Protein AF-A0A0D2JXK3-F1 (afdb_monomer_lite)

Secondary structure (DSSP, 8-state):
-HHHHHH-GGG-S-------SHHHHHHHHHHHHHS--S-EEE-SSS-GGGT----SS-EEE-------SSTTSPPHHHHHHHHHHHHS----

Radius of gyration: 17.97 Å; chains: 1; bounding box: 49×31×46 Å

Organism: NCBI:txid145388

Sequence (92 aa):
MAATLAKYPHIGKVVPAMGYSPAQVSDLEATLNAVPADVIVVGTPTDLTLVMHHLNKPAVLVTYGIAPKEQGAPQLREALQNFMGALVPARA

Structure (mmCIF, N/CA/C/O backbone):
data_AF-A0A0D2JXK3-F1
#
_entry.id   AF-A0A0D2JXK3-F1
#
loop_
_atom_site.group_PDB
_atom_site.id
_atom_site.type_symbol
_atom_site.label_atom_id
_atom_site.label_alt_id
_atom_site.label_comp_id
_atom_site.label_asym_id
_atom_site.label_entity_id
_atom_site.label_seq_id
_atom_site.pdbx_PDB_ins_code
_atom_site.Cartn_x
_atom_site.Cartn_y
_atom_site.Cartn_z
_atom_site.occupancy
_atom_site.B_iso_or_equiv
_atom_site.auth_seq_id
_atom_site.auth_comp_id
_atom_site.auth_asym_id
_atom_site.auth_atom_id
_atom_site.pdbx_PDB_model_num
ATOM 1 N N . MET A 1 1 ? 9.243 -6.437 -10.734 1.00 77.88 1 MET A N 1
ATOM 2 C CA . MET A 1 1 ? 9.182 -6.791 -9.286 1.00 77.88 1 MET A CA 1
ATOM 3 C C . MET A 1 1 ? 10.004 -8.039 -8.926 1.00 77.88 1 MET A C 1
ATOM 5 O O . MET A 1 1 ? 10.726 -8.007 -7.933 1.00 77.88 1 MET A O 1
ATOM 9 N N . ALA A 1 2 ? 9.972 -9.116 -9.724 1.00 82.69 2 ALA A N 1
ATOM 10 C CA . ALA A 1 2 ? 10.670 -10.380 -9.424 1.00 82.69 2 ALA A CA 1
ATOM 11 C C . ALA A 1 2 ? 12.191 -10.250 -9.184 1.00 82.69 2 ALA A C 1
ATOM 13 O O . ALA A 1 2 ? 12.720 -10.843 -8.246 1.00 82.69 2 ALA A O 1
ATOM 14 N N . ALA A 1 3 ? 12.888 -9.429 -9.980 1.00 86.56 3 ALA A N 1
ATOM 15 C CA . ALA A 1 3 ? 14.330 -9.215 -9.830 1.00 86.56 3 ALA A CA 1
ATOM 16 C C . ALA A 1 3 ? 14.712 -8.631 -8.455 1.00 86.56 3 ALA A C 1
ATOM 18 O O . ALA A 1 3 ? 15.729 -9.012 -7.880 1.00 86.56 3 ALA A O 1
ATOM 19 N N . THR A 1 4 ? 13.877 -7.749 -7.892 1.00 88.12 4 THR A N 1
ATOM 20 C CA . THR A 1 4 ? 14.094 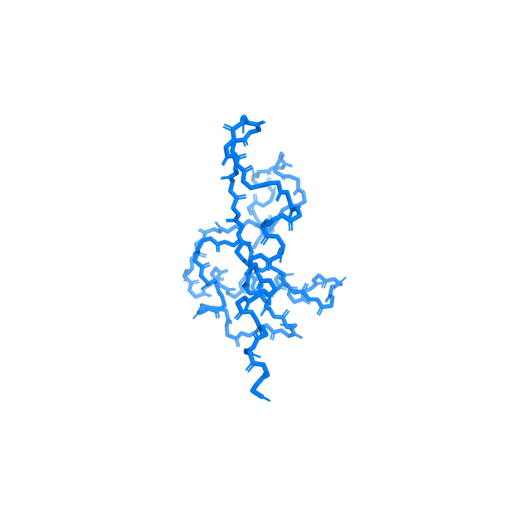-7.193 -6.549 1.00 88.12 4 THR A CA 1
ATOM 21 C C . THR A 1 4 ? 13.967 -8.267 -5.477 1.00 88.12 4 THR A C 1
ATOM 23 O O . THR A 1 4 ? 14.837 -8.368 -4.618 1.00 88.12 4 THR A O 1
ATOM 26 N N . LEU A 1 5 ? 12.911 -9.083 -5.523 1.00 87.88 5 LEU A N 1
ATOM 27 C CA . LEU A 1 5 ? 12.705 -10.157 -4.544 1.00 87.88 5 LEU A CA 1
ATOM 28 C C . LEU A 1 5 ? 13.841 -11.187 -4.593 1.00 87.88 5 LEU A C 1
ATOM 30 O O . LEU A 1 5 ? 14.316 -11.620 -3.548 1.00 87.88 5 LEU A O 1
ATOM 34 N N . ALA A 1 6 ? 14.334 -11.509 -5.793 1.00 89.31 6 ALA A N 1
ATOM 35 C CA . ALA A 1 6 ? 15.500 -12.374 -5.966 1.00 89.31 6 ALA A CA 1
ATOM 36 C C . ALA A 1 6 ? 16.780 -11.763 -5.366 1.00 89.31 6 ALA A C 1
ATOM 38 O O . ALA A 1 6 ? 17.581 -12.475 -4.764 1.00 89.31 6 ALA A O 1
ATOM 39 N N . LYS A 1 7 ? 16.965 -10.441 -5.496 1.00 93.12 7 LYS A N 1
ATOM 40 C CA . LYS A 1 7 ? 18.105 -9.719 -4.910 1.00 93.12 7 LYS A CA 1
ATOM 41 C C . LYS A 1 7 ? 18.026 -9.628 -3.380 1.00 93.12 7 LYS A C 1
ATOM 43 O O . LYS A 1 7 ? 19.063 -9.623 -2.721 1.00 93.12 7 LYS A O 1
ATOM 48 N N . TYR A 1 8 ? 16.822 -9.557 -2.813 1.00 91.25 8 TYR A N 1
ATOM 49 C CA . TYR A 1 8 ? 16.593 -9.369 -1.378 1.00 91.25 8 TYR A CA 1
ATOM 50 C C . TYR A 1 8 ? 15.695 -10.472 -0.795 1.00 91.25 8 TYR A C 1
ATOM 52 O O . TYR A 1 8 ? 14.600 -10.181 -0.329 1.00 91.25 8 TYR A O 1
ATOM 60 N N . PRO A 1 9 ? 16.134 -11.740 -0.746 1.00 90.44 9 PRO A N 1
ATOM 61 C CA . PRO A 1 9 ? 15.262 -12.858 -0.363 1.00 90.44 9 PRO A CA 1
ATOM 62 C C . PRO A 1 9 ? 14.737 -12.784 1.084 1.00 90.44 9 PRO A C 1
ATOM 64 O O . PRO A 1 9 ? 13.714 -13.380 1.409 1.00 90.44 9 PRO A O 1
ATOM 67 N N . HIS A 1 10 ? 15.412 -12.033 1.960 1.00 92.38 10 HIS A N 1
ATOM 68 C CA . HIS A 1 10 ? 15.065 -11.898 3.377 1.00 92.38 10 HIS A CA 1
ATOM 69 C C . HIS A 1 10 ? 13.828 -11.027 3.645 1.00 92.38 10 HIS A C 1
ATOM 71 O O . HIS A 1 10 ? 13.280 -11.094 4.741 1.00 92.38 10 HIS A O 1
ATOM 77 N N . ILE A 1 11 ? 13.375 -10.215 2.680 1.00 89.81 11 ILE A N 1
ATOM 78 C CA . ILE A 1 11 ? 12.219 -9.321 2.883 1.00 89.81 11 ILE A CA 1
ATOM 79 C C . ILE A 1 11 ? 10.885 -10.082 2.907 1.00 89.81 11 ILE A C 1
ATOM 81 O O . ILE A 1 11 ? 9.870 -9.546 3.345 1.00 89.81 11 ILE A O 1
ATOM 85 N N . GLY A 1 12 ? 10.883 -11.345 2.471 1.00 87.19 12 GLY A N 1
ATOM 86 C CA . GLY A 1 12 ? 9.727 -12.227 2.554 1.00 87.19 12 GLY A CA 1
ATOM 87 C C . GLY A 1 12 ? 8.567 -11.793 1.655 1.00 87.19 12 GLY A C 1
ATOM 88 O O . GLY A 1 12 ? 8.754 -11.380 0.512 1.00 87.19 12 GLY A O 1
ATOM 89 N N . LYS A 1 13 ? 7.341 -11.944 2.164 1.00 86.12 13 LYS A N 1
ATOM 90 C CA . LYS A 1 13 ? 6.094 -11.712 1.418 1.00 86.12 13 LYS A CA 1
ATOM 91 C C . LYS A 1 13 ? 5.689 -10.239 1.462 1.00 86.12 13 LYS A C 1
ATOM 93 O O . LYS A 1 13 ? 4.695 -9.884 2.088 1.00 86.12 13 LYS A O 1
ATOM 98 N N . VAL A 1 14 ? 6.471 -9.391 0.806 1.00 89.94 14 VAL A N 1
ATOM 99 C CA . VAL A 1 14 ? 6.186 -7.956 0.668 1.00 89.94 14 VAL A CA 1
ATOM 100 C C . VAL A 1 14 ? 6.087 -7.558 -0.799 1.00 89.94 14 VAL A C 1
ATOM 102 O O . VAL A 1 14 ? 6.653 -8.213 -1.674 1.00 89.94 14 VAL A O 1
ATOM 105 N N . VAL A 1 15 ? 5.385 -6.457 -1.060 1.00 88.56 15 VAL A N 1
ATOM 106 C CA . VAL A 1 15 ? 5.374 -5.791 -2.366 1.00 88.56 15 VAL A CA 1
ATOM 107 C C . VAL A 1 15 ? 6.432 -4.680 -2.326 1.00 88.56 15 VAL A C 1
ATOM 109 O O . VAL A 1 15 ? 6.240 -3.701 -1.604 1.00 88.56 15 VAL A O 1
ATOM 112 N N . PRO A 1 16 ? 7.577 -4.818 -3.018 1.00 83.06 16 PRO A N 1
ATOM 113 C CA . PRO A 1 16 ? 8.659 -3.850 -2.890 1.00 83.06 16 PRO A CA 1
ATOM 114 C C . PRO A 1 16 ? 8.363 -2.560 -3.666 1.00 83.06 16 PRO A C 1
ATOM 116 O O . PRO A 1 16 ? 8.254 -2.574 -4.888 1.00 83.06 16 PRO A O 1
ATOM 119 N N . ALA A 1 17 ? 8.311 -1.419 -2.979 1.00 80.50 17 ALA A N 1
ATOM 120 C CA . ALA A 1 17 ? 8.198 -0.108 -3.619 1.00 80.50 17 ALA A CA 1
ATOM 121 C C . ALA A 1 17 ? 9.581 0.382 -4.087 1.00 80.50 17 ALA A C 1
ATOM 123 O O . ALA A 1 17 ? 10.349 0.955 -3.319 1.00 80.50 17 ALA A O 1
ATOM 124 N N . MET A 1 18 ? 9.915 0.127 -5.355 1.00 88.19 18 MET A N 1
ATOM 125 C CA . MET A 1 18 ? 11.228 0.465 -5.936 1.00 88.19 18 MET A CA 1
ATOM 126 C C . MET A 1 18 ? 11.357 1.925 -6.397 1.00 88.19 18 MET A C 1
ATOM 128 O O . MET A 1 18 ? 12.458 2.371 -6.722 1.00 88.19 18 MET A O 1
ATOM 132 N N . GLY A 1 19 ? 10.238 2.642 -6.471 1.00 88.94 19 GLY A N 1
ATOM 133 C CA . GLY A 1 19 ? 10.109 3.981 -7.041 1.00 88.94 19 GLY A CA 1
ATOM 134 C C . GLY A 1 19 ? 8.843 4.097 -7.890 1.00 88.94 19 GLY A C 1
ATOM 135 O O . GLY A 1 19 ? 8.081 3.137 -8.001 1.00 88.94 19 GLY A O 1
ATOM 136 N N . TYR A 1 20 ? 8.634 5.270 -8.491 1.00 91.62 20 TYR A N 1
ATOM 137 C CA . TYR A 1 20 ? 7.402 5.614 -9.214 1.00 91.62 20 TYR A CA 1
ATOM 138 C C . TYR A 1 20 ? 7.663 6.124 -10.639 1.00 91.62 20 TYR A C 1
ATOM 140 O O . TYR A 1 20 ? 6.882 6.899 -11.182 1.00 91.62 20 TYR A O 1
ATOM 148 N N . SER A 1 21 ? 8.769 5.705 -11.266 1.00 93.81 21 SER A N 1
ATOM 149 C CA . SER A 1 21 ? 8.903 5.860 -12.723 1.00 93.81 21 SER A CA 1
ATOM 150 C C . SER A 1 21 ? 7.825 5.037 -13.450 1.00 93.81 21 SER A C 1
ATOM 152 O O . SER A 1 21 ? 7.345 4.050 -12.886 1.00 93.81 21 SER A O 1
ATOM 154 N N . PRO A 1 22 ? 7.469 5.362 -14.708 1.00 94.50 22 PRO A N 1
ATOM 155 C CA . PRO A 1 22 ? 6.400 4.663 -15.428 1.00 94.50 22 PRO A CA 1
ATOM 156 C C . PRO A 1 22 ? 6.553 3.133 -15.447 1.00 94.50 22 PRO A C 1
ATOM 158 O O . PRO A 1 22 ? 5.594 2.405 -15.202 1.00 94.50 22 PRO A O 1
ATOM 161 N N . ALA A 1 23 ? 7.776 2.633 -15.655 1.00 93.00 23 ALA A N 1
ATOM 162 C CA . ALA A 1 23 ? 8.052 1.197 -15.638 1.00 93.00 23 ALA A CA 1
ATOM 163 C C . ALA A 1 23 ? 7.857 0.572 -14.244 1.00 93.00 23 ALA A C 1
ATOM 165 O O . ALA A 1 23 ? 7.335 -0.532 -14.132 1.00 93.00 23 ALA A O 1
ATOM 166 N N . GLN A 1 24 ? 8.251 1.274 -13.176 1.00 93.62 24 GLN A N 1
ATOM 167 C CA . GLN A 1 24 ? 8.100 0.786 -11.800 1.00 93.62 24 GLN A CA 1
ATOM 168 C C . GLN A 1 24 ? 6.637 0.780 -11.346 1.00 93.62 24 GLN A C 1
ATOM 170 O O . GLN A 1 24 ? 6.227 -0.150 -10.654 1.00 93.62 24 GLN A O 1
ATOM 175 N N . VAL A 1 25 ? 5.857 1.786 -11.755 1.00 94.19 25 VAL A N 1
ATOM 176 C CA . VAL A 1 25 ? 4.409 1.841 -11.516 1.00 94.19 25 VAL A CA 1
ATOM 177 C C . VAL A 1 25 ? 3.717 0.674 -12.215 1.00 94.19 25 VAL A C 1
ATOM 179 O O . VAL A 1 25 ? 2.987 -0.062 -11.562 1.00 94.19 25 VAL A O 1
ATOM 182 N N . SER A 1 26 ? 4.008 0.438 -13.498 1.00 94.06 26 SER A N 1
ATOM 183 C CA . SER A 1 26 ? 3.419 -0.683 -14.246 1.00 94.06 26 SER A CA 1
ATOM 184 C C . SER A 1 26 ? 3.724 -2.040 -13.596 1.00 94.06 26 SER A C 1
ATOM 186 O O . SER A 1 26 ? 2.838 -2.881 -13.439 1.00 94.06 26 SER A O 1
ATOM 188 N N . ASP A 1 27 ? 4.961 -2.232 -13.137 1.00 93.44 27 ASP A N 1
ATOM 189 C CA . ASP A 1 27 ? 5.389 -3.419 -12.397 1.00 93.44 27 ASP A CA 1
ATOM 190 C C . ASP A 1 27 ? 4.627 -3.603 -11.068 1.00 93.44 27 ASP A C 1
ATOM 192 O O . ASP A 1 27 ? 4.279 -4.731 -10.688 1.00 93.44 27 ASP A O 1
ATOM 196 N N . LEU A 1 28 ? 4.388 -2.504 -10.343 1.00 93.88 28 LEU A N 1
ATOM 197 C CA . LEU A 1 28 ? 3.618 -2.487 -9.099 1.00 93.88 28 LEU A CA 1
ATOM 198 C C . LEU A 1 28 ? 2.151 -2.845 -9.365 1.00 93.88 28 LEU A C 1
ATOM 200 O O . LEU A 1 28 ? 1.620 -3.741 -8.712 1.00 93.88 28 LEU A O 1
ATOM 204 N N . GLU A 1 29 ? 1.523 -2.214 -10.355 1.00 95.12 29 GLU A N 1
ATOM 205 C CA . GLU A 1 29 ? 0.135 -2.473 -10.751 1.00 95.12 29 GLU A CA 1
ATOM 206 C C . GLU A 1 29 ? -0.072 -3.923 -11.186 1.00 95.12 29 GLU A C 1
ATOM 208 O O . GLU A 1 29 ? -0.989 -4.583 -10.701 1.00 95.12 29 GLU A O 1
ATOM 213 N N . ALA A 1 30 ? 0.807 -4.461 -12.037 1.00 94.94 30 ALA A N 1
ATOM 214 C CA . ALA A 1 30 ? 0.746 -5.857 -12.462 1.00 94.94 30 ALA A CA 1
ATOM 215 C C . ALA A 1 30 ? 0.831 -6.816 -11.265 1.00 94.94 30 ALA A C 1
ATOM 217 O O . ALA A 1 30 ? 0.087 -7.797 -11.189 1.00 94.94 30 ALA A O 1
ATOM 218 N N . THR A 1 31 ? 1.696 -6.502 -10.296 1.00 93.50 31 THR A N 1
ATOM 219 C CA . THR A 1 31 ? 1.836 -7.289 -9.067 1.00 93.50 31 THR A CA 1
ATOM 220 C C . THR A 1 31 ? 0.563 -7.231 -8.230 1.00 93.50 31 THR A C 1
ATOM 222 O O . THR A 1 31 ? 0.040 -8.276 -7.851 1.00 93.50 31 THR A O 1
ATOM 225 N N . LEU A 1 32 ? 0.023 -6.036 -7.978 1.00 94.62 32 LEU A N 1
ATOM 226 C CA . LEU A 1 32 ? -1.203 -5.853 -7.197 1.00 94.62 32 LEU A CA 1
ATOM 227 C C . LEU A 1 32 ? -2.420 -6.497 -7.878 1.00 94.62 32 LEU A C 1
ATOM 229 O O . LEU A 1 32 ? -3.231 -7.139 -7.210 1.00 94.62 32 LEU A O 1
ATOM 233 N N . ASN A 1 33 ? -2.526 -6.409 -9.205 1.00 96.31 33 ASN A N 1
ATOM 234 C CA . ASN A 1 33 ? -3.603 -7.008 -9.997 1.00 96.31 33 ASN A CA 1
ATOM 235 C C . ASN A 1 33 ? -3.553 -8.548 -9.995 1.00 96.31 33 ASN A C 1
ATOM 237 O O . ASN A 1 33 ? -4.609 -9.181 -10.028 1.00 96.31 33 ASN A O 1
ATOM 241 N N . ALA A 1 34 ? -2.373 -9.160 -9.865 1.00 95.19 34 ALA A N 1
ATOM 242 C CA . ALA A 1 34 ? -2.214 -10.616 -9.805 1.00 95.19 34 ALA A CA 1
ATOM 243 C C . ALA A 1 34 ? -2.547 -11.239 -8.433 1.00 95.19 34 ALA A C 1
ATOM 245 O O . ALA A 1 34 ? -2.821 -12.436 -8.355 1.00 95.19 34 ALA A O 1
ATOM 246 N N . VAL A 1 35 ? -2.534 -10.460 -7.344 1.00 93.75 35 VAL A N 1
ATOM 247 C CA . VAL A 1 35 ? -2.834 -10.975 -5.993 1.00 93.75 35 VAL A CA 1
ATOM 248 C C . VAL A 1 35 ? -4.319 -11.353 -5.879 1.00 93.75 35 VAL A C 1
ATOM 250 O O . VAL A 1 35 ? -5.158 -10.506 -6.157 1.00 93.75 35 VAL A O 1
ATOM 253 N N . PRO A 1 36 ? -4.707 -12.556 -5.426 1.00 95.25 36 PRO A N 1
ATOM 254 C CA . PRO A 1 36 ? -6.116 -12.911 -5.238 1.00 95.25 36 PRO A CA 1
ATOM 255 C C . PRO A 1 36 ? -6.692 -12.223 -3.986 1.00 95.25 36 PRO A C 1
ATOM 257 O O . PRO A 1 36 ? -6.782 -12.822 -2.918 1.00 95.25 36 PRO A O 1
ATOM 260 N N . ALA A 1 37 ? -7.027 -10.940 -4.113 1.00 93.69 37 ALA A N 1
ATOM 261 C CA . ALA A 1 37 ? -7.577 -10.096 -3.058 1.00 93.69 37 ALA A CA 1
ATOM 262 C C . ALA A 1 37 ? -8.723 -9.235 -3.601 1.00 93.69 37 ALA A C 1
ATOM 264 O O . ALA A 1 37 ? -8.676 -8.801 -4.755 1.00 93.69 37 ALA A O 1
ATOM 265 N N . ASP A 1 38 ? -9.704 -8.956 -2.742 1.00 96.19 38 ASP A N 1
ATOM 266 C CA . ASP A 1 38 ? -10.892 -8.164 -3.086 1.00 96.19 38 ASP A CA 1
ATOM 267 C C . ASP A 1 38 ? -10.643 -6.646 -3.013 1.00 96.19 38 ASP A C 1
ATOM 269 O O . ASP A 1 38 ? -11.271 -5.875 -3.733 1.00 96.19 38 ASP A O 1
ATOM 273 N N . VAL A 1 39 ? -9.717 -6.210 -2.149 1.00 96.06 39 VAL A N 1
ATOM 274 C CA . VAL A 1 39 ? -9.399 -4.799 -1.861 1.00 96.06 39 VAL A CA 1
ATOM 275 C C . VAL A 1 39 ? -7.896 -4.618 -1.656 1.00 96.06 39 VAL A C 1
ATOM 277 O O . VAL A 1 39 ? -7.229 -5.469 -1.062 1.00 96.06 39 VAL A O 1
ATOM 280 N N . ILE A 1 40 ? -7.375 -3.468 -2.088 1.00 95.69 40 ILE A N 1
ATOM 281 C CA . ILE A 1 40 ? -6.025 -2.992 -1.775 1.00 95.69 40 ILE A CA 1
ATOM 282 C C . ILE A 1 40 ? -6.127 -1.920 -0.685 1.00 95.69 40 ILE A C 1
ATOM 284 O O . ILE A 1 40 ? -6.763 -0.886 -0.876 1.00 95.69 40 ILE A O 1
ATOM 288 N N . VAL A 1 41 ? -5.478 -2.142 0.456 1.00 94.88 41 VAL A N 1
ATOM 289 C CA . VAL A 1 41 ? -5.390 -1.148 1.535 1.00 94.88 41 VAL A CA 1
ATOM 290 C C . VAL A 1 41 ? -4.085 -0.373 1.391 1.00 94.88 41 VAL A C 1
ATOM 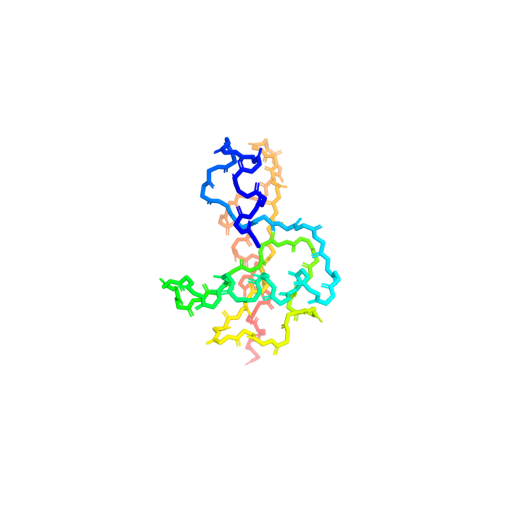292 O O . VAL A 1 41 ? -2.999 -0.927 1.568 1.00 94.88 41 VAL A O 1
ATOM 295 N N . VAL A 1 42 ? -4.185 0.915 1.073 1.00 93.75 42 VAL A N 1
ATOM 296 C CA . VAL A 1 42 ? -3.043 1.821 0.942 1.00 93.75 42 VAL A CA 1
ATOM 297 C C . VAL A 1 42 ? -2.778 2.439 2.311 1.00 93.75 42 VAL A C 1
ATOM 299 O O . VAL A 1 42 ? -3.420 3.401 2.712 1.00 93.75 42 VAL A O 1
ATOM 302 N N . GLY A 1 43 ? -1.857 1.835 3.062 1.00 90.50 43 GLY A N 1
ATOM 303 C CA . GLY A 1 43 ? -1.445 2.292 4.397 1.00 90.50 43 GLY A CA 1
ATOM 304 C C . GLY A 1 43 ? -0.210 3.194 4.388 1.00 90.50 43 GLY A C 1
ATOM 305 O O . GLY A 1 43 ? 0.548 3.198 5.354 1.00 90.50 43 GLY A O 1
ATOM 306 N N . THR A 1 44 ? 0.064 3.884 3.283 1.00 88.38 44 THR A N 1
ATOM 307 C CA . THR A 1 44 ? 1.228 4.766 3.137 1.00 88.38 44 THR A CA 1
ATOM 308 C C . THR A 1 44 ? 0.875 6.207 3.517 1.00 88.38 44 THR A C 1
ATOM 310 O O . THR A 1 44 ? -0.246 6.636 3.254 1.00 88.38 44 THR A O 1
ATOM 313 N N . PRO A 1 45 ? 1.817 7.000 4.073 1.00 86.94 45 PRO A N 1
ATOM 314 C CA . PRO A 1 45 ? 1.571 8.418 4.367 1.00 86.94 45 PRO A CA 1
ATOM 315 C C . PRO A 1 45 ? 1.155 9.245 3.144 1.00 86.94 45 PRO A C 1
ATOM 317 O O . PRO A 1 45 ? 0.466 10.251 3.276 1.00 86.94 45 PRO A O 1
ATOM 320 N N . THR A 1 46 ? 1.599 8.834 1.956 1.00 89.00 46 THR A N 1
ATOM 321 C CA . THR A 1 46 ? 1.217 9.430 0.673 1.00 89.00 46 THR A CA 1
ATOM 322 C C . THR A 1 46 ? 0.238 8.517 -0.044 1.00 89.00 46 THR A C 1
ATOM 324 O O . THR A 1 46 ? 0.406 7.298 -0.030 1.00 89.00 46 THR A O 1
ATOM 327 N N . ASP A 1 47 ? -0.743 9.107 -0.719 1.00 91.44 47 ASP A N 1
ATOM 328 C CA . ASP A 1 47 ? -1.694 8.363 -1.530 1.00 91.44 47 ASP A CA 1
ATOM 329 C C . ASP A 1 47 ? -1.047 7.852 -2.826 1.00 91.44 47 ASP A C 1
ATOM 331 O O . ASP A 1 47 ? -0.866 8.593 -3.793 1.00 91.44 47 ASP A O 1
ATOM 335 N N . LEU A 1 48 ? -0.682 6.567 -2.848 1.00 90.88 48 LEU A N 1
ATOM 336 C CA . LEU A 1 48 ? -0.100 5.933 -4.033 1.00 90.88 48 LEU A CA 1
ATOM 337 C C . LEU A 1 48 ? -1.121 5.704 -5.150 1.00 90.88 48 LEU A C 1
ATOM 339 O O . LEU A 1 48 ? -0.721 5.457 -6.288 1.00 90.88 48 LEU A O 1
ATOM 343 N N . THR A 1 49 ? -2.424 5.802 -4.874 1.00 91.25 49 THR A N 1
ATOM 344 C CA . THR A 1 49 ? -3.442 5.690 -5.930 1.00 91.25 49 THR A CA 1
ATOM 345 C C . THR A 1 49 ? -3.330 6.828 -6.946 1.00 91.25 49 THR A C 1
ATOM 347 O O . THR A 1 49 ? -3.705 6.660 -8.100 1.00 91.25 49 THR A O 1
ATOM 350 N N . LEU A 1 50 ? -2.699 7.946 -6.566 1.00 92.94 50 LEU A N 1
ATOM 351 C CA . LEU A 1 50 ? -2.433 9.077 -7.455 1.00 92.94 50 LEU A CA 1
ATOM 352 C C . LEU A 1 50 ? -1.474 8.747 -8.605 1.00 92.94 50 LEU A C 1
ATOM 354 O O . LEU A 1 50 ? -1.480 9.458 -9.605 1.00 92.94 50 LEU A O 1
ATOM 358 N N . VAL A 1 51 ? -0.647 7.705 -8.466 1.00 93.50 51 VAL A N 1
ATOM 359 C CA . VAL A 1 51 ? 0.297 7.274 -9.511 1.00 93.50 51 VAL A CA 1
ATOM 360 C C . VAL A 1 51 ? -0.090 5.946 -10.158 1.00 93.50 51 VAL A C 1
ATOM 362 O O . VAL A 1 51 ? 0.456 5.619 -11.203 1.00 93.50 51 VAL A O 1
ATOM 365 N N . MET A 1 52 ? -1.010 5.181 -9.560 1.00 93.25 52 MET A N 1
ATOM 366 C CA . MET A 1 52 ? -1.478 3.889 -10.075 1.00 93.25 52 MET A CA 1
ATOM 367 C C . MET A 1 52 ? -2.839 4.058 -10.760 1.00 93.25 52 MET A C 1
ATOM 369 O O . MET A 1 52 ? -3.878 4.102 -10.102 1.00 93.25 52 MET A O 1
ATOM 373 N N . HIS A 1 53 ? -2.844 4.154 -12.086 1.00 94.06 53 HIS A N 1
ATOM 374 C CA . HIS A 1 53 ? -4.036 4.440 -12.889 1.00 94.06 53 HIS A CA 1
ATOM 375 C C . HIS A 1 53 ? -4.745 3.186 -13.434 1.00 94.06 53 HIS A C 1
ATOM 377 O O . HIS A 1 53 ? -5.849 3.295 -13.970 1.00 94.06 53 HIS A O 1
ATOM 383 N N . HIS A 1 54 ? -4.143 1.999 -13.309 1.00 96.50 54 HIS A N 1
ATOM 384 C CA . HIS A 1 54 ? -4.599 0.756 -13.948 1.00 96.50 54 HIS A CA 1
ATOM 385 C C . HIS A 1 54 ? -4.810 -0.406 -12.962 1.00 96.50 54 HIS A C 1
ATOM 387 O O . HIS A 1 54 ? -4.558 -1.575 -13.275 1.00 96.50 54 HIS A O 1
ATOM 393 N N . LEU A 1 55 ? -5.304 -0.109 -11.759 1.00 96.44 55 LEU A N 1
ATOM 394 C CA . LEU A 1 55 ? -5.723 -1.135 -10.803 1.00 96.44 55 LEU A CA 1
ATOM 395 C C . LEU A 1 55 ? -7.084 -1.728 -11.188 1.00 96.44 55 LEU A C 1
ATOM 397 O O . LEU A 1 55 ? -8.038 -1.005 -11.465 1.00 96.44 55 LEU A O 1
ATOM 401 N N . ASN A 1 56 ? -7.189 -3.058 -11.156 1.00 97.31 56 ASN A N 1
ATOM 402 C CA . ASN A 1 56 ? -8.441 -3.787 -11.402 1.00 97.31 56 ASN A CA 1
ATOM 403 C C . ASN A 1 56 ? -9.233 -4.086 -10.117 1.00 97.31 56 ASN A C 1
ATOM 405 O O . ASN A 1 56 ? -10.212 -4.831 -10.149 1.00 97.31 56 ASN A O 1
ATOM 409 N N . LYS A 1 57 ? -8.791 -3.519 -8.991 1.00 96.00 57 LYS A N 1
ATOM 410 C CA . LYS A 1 57 ? -9.367 -3.689 -7.657 1.00 96.00 57 LYS A CA 1
ATOM 411 C C . LYS A 1 57 ? -9.565 -2.333 -6.998 1.00 96.00 57 LYS A C 1
ATOM 413 O O . LYS A 1 57 ? -8.751 -1.434 -7.223 1.00 96.00 57 LYS A O 1
ATOM 418 N N . PRO A 1 58 ? -10.583 -2.192 -6.138 1.00 96.06 58 PRO A N 1
ATOM 419 C CA . PRO A 1 58 ? -10.719 -1.011 -5.302 1.00 96.06 58 PRO A CA 1
ATOM 420 C C . PRO A 1 58 ? -9.488 -0.849 -4.399 1.00 96.06 58 PRO A C 1
ATOM 422 O O . PRO A 1 58 ? -9.086 -1.780 -3.696 1.00 96.06 58 PRO A O 1
ATOM 425 N N . ALA A 1 59 ? -8.908 0.350 -4.416 1.00 95.50 59 ALA A N 1
ATOM 426 C CA . ALA A 1 59 ? -7.829 0.756 -3.529 1.00 95.50 59 ALA A CA 1
ATOM 427 C C . ALA A 1 59 ? -8.342 1.815 -2.550 1.00 95.50 59 ALA A C 1
AT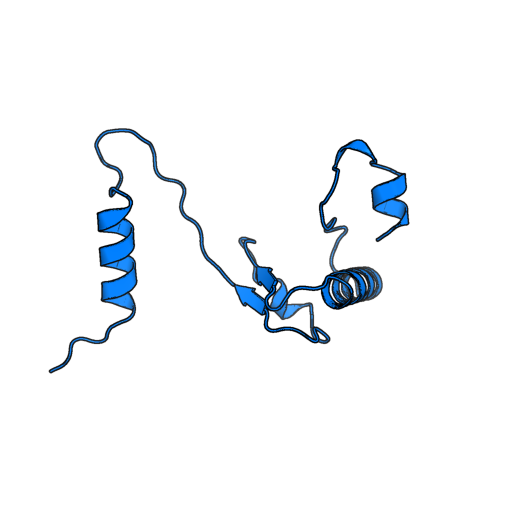OM 429 O O . ALA A 1 59 ? -8.978 2.785 -2.957 1.00 95.50 59 ALA A O 1
ATOM 430 N N . VAL A 1 60 ? -8.081 1.615 -1.260 1.00 93.75 60 VAL A N 1
ATOM 431 C CA . VAL A 1 60 ? -8.571 2.484 -0.187 1.00 93.75 60 VAL A CA 1
ATOM 432 C C . VAL A 1 60 ? -7.388 3.005 0.611 1.00 93.75 60 VAL A C 1
ATOM 434 O O . VAL A 1 60 ? -6.659 2.222 1.220 1.00 93.75 60 VAL A O 1
ATOM 437 N N . LEU A 1 61 ? -7.213 4.327 0.620 1.00 93.12 61 LEU A N 1
ATOM 438 C CA . LEU A 1 61 ? -6.265 4.996 1.503 1.00 93.12 61 LEU A CA 1
ATOM 439 C C . LEU A 1 61 ? -6.767 4.917 2.943 1.00 93.12 61 LEU A C 1
ATOM 441 O O . LEU A 1 61 ? -7.888 5.332 3.242 1.00 93.12 61 LEU A O 1
ATOM 445 N N . VAL A 1 62 ? -5.930 4.398 3.835 1.00 90.81 62 VAL A N 1
ATOM 446 C CA . VAL A 1 62 ? -6.211 4.360 5.270 1.00 90.81 62 VAL A CA 1
ATOM 447 C C . VAL A 1 62 ? -5.188 5.189 6.020 1.00 90.81 62 VAL A C 1
ATOM 449 O O . VAL A 1 62 ? -4.005 5.220 5.684 1.00 90.81 62 VAL A O 1
ATOM 452 N N . THR A 1 63 ? -5.649 5.850 7.072 1.00 85.94 63 THR A N 1
ATOM 453 C CA . THR A 1 63 ? -4.781 6.556 8.005 1.00 85.94 63 THR A CA 1
ATOM 454 C C . THR A 1 63 ? -4.502 5.670 9.209 1.00 85.94 63 THR A C 1
ATOM 456 O O . THR A 1 63 ? -5.295 4.804 9.582 1.00 85.94 63 THR A O 1
ATOM 459 N N . TYR A 1 64 ? -3.345 5.876 9.823 1.00 81.94 64 TYR A N 1
ATOM 460 C CA . TYR A 1 64 ? -2.966 5.200 11.051 1.00 81.94 64 TYR A CA 1
ATOM 461 C C . TYR A 1 64 ? -2.379 6.217 12.023 1.00 81.94 64 TYR A C 1
ATOM 463 O O . TYR A 1 64 ? -1.756 7.201 11.624 1.00 81.94 64 TYR A O 1
ATOM 471 N N . GLY A 1 65 ? -2.599 5.977 13.312 1.00 78.25 65 GLY A N 1
ATOM 472 C CA . GLY A 1 65 ? -2.040 6.771 14.396 1.00 78.25 65 GLY A CA 1
ATOM 473 C C . GLY A 1 65 ? -1.179 5.895 15.292 1.00 78.25 65 GLY A C 1
ATOM 474 O O . GLY A 1 65 ? -1.523 4.744 15.559 1.00 78.25 65 GLY A O 1
ATOM 475 N N . ILE A 1 66 ? -0.064 6.443 15.766 1.00 76.31 66 ILE A N 1
ATOM 476 C CA . ILE A 1 66 ? 0.733 5.835 16.831 1.00 76.31 66 ILE A CA 1
ATOM 477 C C . ILE A 1 66 ? 0.430 6.621 18.100 1.00 76.31 66 ILE A C 1
ATOM 479 O O . ILE A 1 66 ? 0.603 7.837 18.127 1.00 76.31 66 ILE A O 1
ATOM 483 N N . ALA A 1 67 ? -0.023 5.927 19.140 1.00 71.94 67 ALA A N 1
ATOM 484 C CA . ALA A 1 67 ? -0.292 6.526 20.438 1.00 71.94 67 ALA A CA 1
ATOM 485 C C . ALA A 1 67 ? 0.571 5.845 21.517 1.00 71.94 67 ALA A C 1
ATOM 487 O O . ALA A 1 67 ? 0.687 4.612 21.503 1.00 71.94 67 ALA A O 1
ATOM 488 N N . PRO A 1 68 ? 1.191 6.605 22.440 1.00 72.75 68 PRO A N 1
ATOM 489 C CA . PRO A 1 68 ? 1.897 6.031 23.583 1.00 72.75 68 PRO A CA 1
ATOM 490 C C . PRO A 1 68 ? 0.960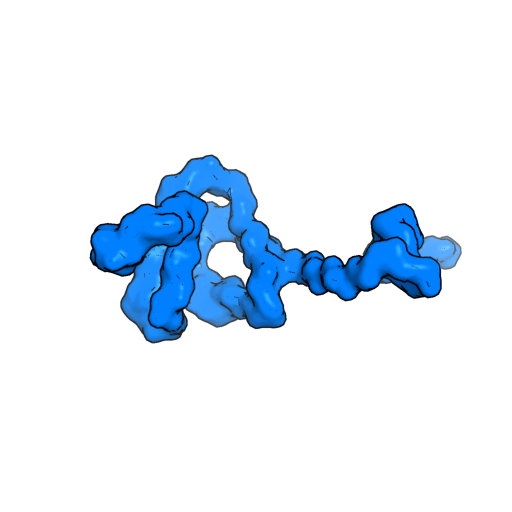 5.154 24.419 1.00 72.75 68 PRO A C 1
ATOM 492 O O . PRO A 1 68 ? -0.217 5.460 24.563 1.00 72.75 68 PRO A O 1
ATOM 495 N N . LYS A 1 69 ? 1.475 4.082 25.029 1.00 67.81 69 LYS A N 1
ATOM 496 C CA . LYS A 1 69 ? 0.688 3.260 25.973 1.00 67.81 69 LYS A CA 1
ATOM 497 C C . LYS A 1 69 ? 0.482 3.927 27.344 1.00 67.81 69 LYS A C 1
ATOM 499 O O . LYS A 1 69 ? -0.117 3.324 28.229 1.00 67.81 69 LYS A O 1
ATOM 504 N N . GLU A 1 70 ? 1.021 5.127 27.534 1.00 72.56 70 GLU A N 1
ATOM 505 C CA . GLU A 1 70 ? 1.034 5.848 28.805 1.00 72.56 70 GLU A CA 1
ATOM 506 C C . GLU A 1 70 ? -0.259 6.647 29.032 1.00 72.56 70 GLU A C 1
ATOM 508 O O . GLU A 1 70 ? -1.040 6.891 28.108 1.00 72.56 70 GLU A O 1
ATOM 513 N N . GLN A 1 71 ? -0.494 7.042 30.286 1.00 59.03 71 GLN A N 1
ATOM 514 C CA . GLN A 1 71 ? -1.680 7.779 30.727 1.00 59.03 71 GLN A CA 1
ATOM 515 C C . GLN A 1 71 ? -1.792 9.123 29.981 1.00 59.03 71 GLN A C 1
ATOM 517 O O . GLN A 1 71 ? -1.118 10.087 30.324 1.00 59.03 71 GLN A O 1
ATOM 522 N N . GLY A 1 72 ? -2.632 9.174 28.942 1.00 63.41 72 GLY A N 1
ATOM 523 C CA . GLY A 1 72 ? -2.872 10.376 28.132 1.00 63.41 72 GLY A CA 1
ATOM 524 C C . GLY A 1 72 ? -3.226 10.099 26.669 1.00 63.41 72 GLY A C 1
ATOM 525 O O . GLY A 1 72 ? -3.816 10.956 26.017 1.00 63.41 72 GLY A O 1
ATOM 526 N N . ALA A 1 73 ? -2.916 8.908 26.147 1.00 64.38 73 ALA A N 1
ATOM 527 C CA . ALA A 1 73 ? -3.407 8.496 24.836 1.00 64.38 73 ALA A CA 1
ATOM 528 C C . ALA A 1 73 ? -4.899 8.128 24.897 1.00 64.38 73 ALA A C 1
ATOM 530 O O . ALA A 1 73 ? -5.294 7.400 25.817 1.00 64.38 73 ALA A O 1
ATOM 531 N N . PRO A 1 74 ? -5.718 8.545 23.909 1.00 66.25 74 PRO A N 1
ATOM 532 C CA . PRO A 1 74 ? -7.075 8.044 23.802 1.00 66.25 74 PRO A CA 1
ATOM 533 C C . PRO A 1 74 ? -7.005 6.527 23.670 1.00 66.25 74 PRO A C 1
ATOM 535 O O . PRO A 1 74 ? -6.312 5.983 22.802 1.00 66.25 74 PRO A O 1
ATOM 538 N N . GLN A 1 75 ? -7.713 5.828 24.555 1.00 77.25 75 GLN A N 1
ATOM 539 C CA . GLN A 1 75 ? -7.862 4.386 24.408 1.00 77.25 75 GLN A CA 1
ATOM 540 C C . GLN A 1 75 ? -8.479 4.103 23.034 1.00 77.25 7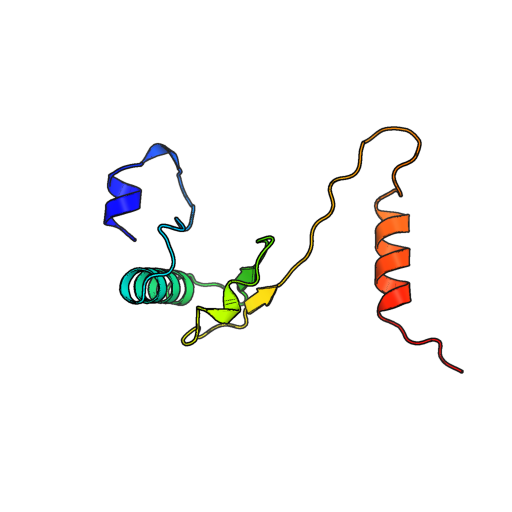5 GLN A C 1
ATOM 542 O O . GLN A 1 75 ? -9.206 4.940 22.498 1.00 77.25 75 GLN A O 1
ATOM 547 N N . LEU A 1 76 ? -8.252 2.909 22.476 1.00 75.62 76 LEU A N 1
ATOM 548 C CA . LEU A 1 76 ? -8.808 2.527 21.169 1.00 75.62 76 LEU A CA 1
ATOM 549 C C . LEU A 1 76 ? -10.301 2.884 21.047 1.00 75.62 76 LEU A C 1
ATOM 551 O O . LEU A 1 76 ? -10.745 3.368 20.014 1.00 75.62 76 LEU A O 1
ATOM 555 N N . ARG A 1 77 ? -11.058 2.719 22.13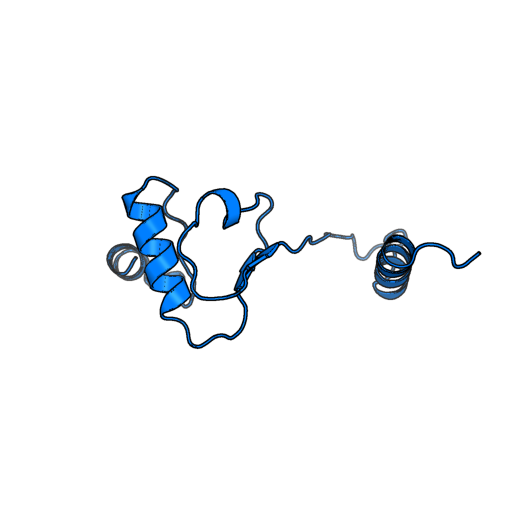8 1.00 80.25 77 ARG A N 1
ATOM 556 C CA . ARG A 1 77 ? -12.469 3.105 22.228 1.00 80.25 77 ARG A CA 1
ATOM 557 C C . ARG A 1 77 ? -12.728 4.587 21.939 1.00 80.25 77 ARG A C 1
ATOM 559 O O . ARG A 1 77 ? -13.651 4.893 21.197 1.00 80.25 77 ARG A O 1
ATOM 566 N N . GLU A 1 78 ? -11.944 5.483 22.521 1.00 83.19 78 GLU A N 1
ATOM 567 C CA . GLU A 1 78 ? -12.089 6.932 22.356 1.00 83.19 78 GLU A CA 1
ATOM 568 C C . GLU A 1 78 ? -11.643 7.375 20.958 1.00 83.19 78 GLU A C 1
ATOM 570 O O . GLU A 1 78 ? -12.336 8.144 20.298 1.00 83.19 78 GLU A O 1
ATOM 575 N N . ALA A 1 79 ? -10.548 6.802 20.445 1.00 78.88 79 ALA A N 1
ATOM 576 C CA . ALA A 1 79 ? -10.121 7.028 19.065 1.00 78.88 79 ALA A CA 1
ATOM 577 C C . ALA A 1 79 ? -11.210 6.613 18.054 1.00 78.88 79 ALA A C 1
ATOM 579 O O . ALA A 1 79 ? -11.491 7.347 17.106 1.00 78.88 79 ALA A O 1
ATOM 580 N N . LEU A 1 80 ? -11.874 5.474 18.292 1.00 78.69 80 LEU A N 1
ATOM 581 C CA . LEU A 1 80 ? -13.005 5.012 17.484 1.00 78.69 80 LEU A CA 1
ATOM 582 C C . LEU A 1 80 ? -14.226 5.932 17.612 1.00 78.69 80 LEU A C 1
ATOM 584 O O . LEU A 1 80 ? -14.855 6.238 16.602 1.00 78.69 80 LEU A O 1
ATOM 588 N N . GLN A 1 81 ? -14.552 6.402 18.820 1.00 85.19 81 GLN A N 1
ATOM 589 C CA . GLN A 1 81 ? -15.650 7.352 19.039 1.00 85.19 81 GLN A CA 1
ATOM 590 C C . GLN A 1 81 ? -15.421 8.664 18.283 1.00 85.19 81 GLN A C 1
ATOM 592 O O . GLN A 1 81 ? -16.330 9.132 17.600 1.00 85.19 81 GLN A O 1
ATOM 597 N N . ASN A 1 82 ? -14.206 9.211 18.338 1.00 82.69 82 ASN A N 1
ATOM 598 C CA . ASN A 1 82 ? -13.841 10.434 17.624 1.00 82.69 82 ASN A CA 1
ATOM 599 C C . ASN A 1 82 ? -13.938 10.250 16.105 1.00 82.69 82 ASN A C 1
ATOM 601 O O . ASN A 1 82 ? -14.515 11.087 15.412 1.00 82.69 82 ASN A O 1
ATOM 605 N N . PHE A 1 83 ? -13.431 9.127 15.589 1.00 80.06 83 PHE A N 1
ATOM 606 C CA . PHE A 1 83 ? -13.529 8.791 14.170 1.00 80.06 83 PHE A CA 1
ATOM 607 C C . PHE A 1 83 ? -14.988 8.659 13.707 1.00 80.06 83 PHE A C 1
ATOM 609 O O . PHE A 1 83 ? -15.375 9.244 12.698 1.00 80.06 83 PHE A O 1
ATOM 616 N N . MET A 1 84 ? -15.826 7.945 14.464 1.00 81.88 84 MET A N 1
ATOM 617 C CA . MET A 1 84 ? -17.249 7.791 14.146 1.00 81.88 84 MET A CA 1
ATOM 618 C C . MET A 1 84 ? -18.022 9.111 14.244 1.00 81.88 84 MET A C 1
ATOM 620 O O . MET A 1 84 ? -18.877 9.373 13.401 1.00 81.88 84 MET A O 1
ATOM 624 N N . GLY A 1 85 ? -17.718 9.951 15.238 1.00 82.00 85 GLY A N 1
ATOM 625 C CA . GLY A 1 85 ? -18.331 11.272 15.395 1.00 82.00 85 GLY A CA 1
ATOM 626 C C . GLY A 1 85 ? -18.018 12.218 14.234 1.00 82.00 85 GLY A C 1
ATOM 627 O O . GLY A 1 85 ? -18.870 13.008 13.847 1.00 82.00 85 GLY A O 1
ATOM 628 N N . ALA A 1 86 ? -16.832 12.100 13.631 1.00 73.38 86 ALA A N 1
ATOM 629 C CA . ALA A 1 86 ? -16.468 12.854 12.432 1.00 73.38 86 ALA A CA 1
ATOM 630 C C . ALA A 1 86 ? -17.172 12.353 11.153 1.00 73.38 86 ALA A C 1
ATOM 632 O O . ALA A 1 86 ? -17.347 13.122 10.211 1.00 73.38 86 ALA A O 1
ATOM 633 N N . LEU A 1 87 ? -17.572 11.077 11.106 1.00 71.38 87 LEU A N 1
ATOM 634 C CA . LEU A 1 87 ? -18.222 10.459 9.943 1.00 71.38 87 LEU A CA 1
ATOM 635 C C . LEU A 1 87 ? -19.748 10.609 9.927 1.00 71.38 87 LEU A C 1
ATOM 637 O O . LEU A 1 87 ? -20.358 10.521 8.862 1.00 71.38 87 LEU A O 1
ATOM 641 N N . VAL A 1 88 ? -20.375 10.806 11.088 1.00 64.31 88 VAL A N 1
ATOM 642 C CA . VAL A 1 88 ? -21.827 10.981 11.200 1.00 64.31 88 VAL A CA 1
ATOM 643 C C . VAL A 1 88 ? -22.125 12.474 11.352 1.00 64.31 88 VAL A C 1
ATOM 645 O O . VAL A 1 88 ? -21.922 13.010 12.442 1.00 64.31 88 VAL A O 1
ATOM 648 N N . PRO A 1 89 ? -22.622 13.178 10.315 1.00 55.88 89 PRO A N 1
ATOM 649 C CA . PRO A 1 89 ? -23.106 14.537 10.508 1.00 55.88 89 PRO A CA 1
ATOM 650 C C . PRO A 1 89 ? -24.228 14.503 11.548 1.00 55.88 89 PRO A C 1
ATOM 652 O O . PRO A 1 89 ? -25.101 13.630 11.490 1.00 55.88 89 PRO A O 1
ATOM 655 N N . ALA A 1 90 ? -24.178 15.423 12.515 1.00 56.72 90 ALA A N 1
ATOM 656 C CA . ALA A 1 90 ? -25.209 15.561 13.534 1.00 56.72 90 ALA A CA 1
ATOM 657 C C . ALA A 1 90 ? -26.580 15.583 12.846 1.00 56.72 90 ALA A C 1
ATOM 659 O O . ALA A 1 90 ? -26.869 16.478 12.052 1.00 56.72 90 ALA A O 1
ATOM 660 N N . ARG A 1 91 ? -27.402 14.559 13.098 1.00 54.41 91 ARG A N 1
ATOM 661 C CA . ARG A 1 91 ? -28.807 14.594 12.696 1.00 54.41 91 ARG A CA 1
ATOM 662 C C . ARG A 1 91 ? -29.448 15.741 13.476 1.00 54.41 91 ARG A C 1
ATOM 664 O O . ARG A 1 91 ? -29.513 15.660 14.700 1.00 54.41 91 ARG A O 1
ATOM 671 N N . ALA A 1 92 ? -29.813 16.802 12.760 1.00 42.09 92 ALA A N 1
ATOM 672 C CA . ALA A 1 92 ? -30.722 17.833 13.245 1.00 42.09 92 ALA A CA 1
ATOM 673 C C . ALA A 1 92 ? -32.117 17.240 13.483 1.00 42.09 92 ALA A C 1
ATOM 675 O O . ALA A 1 92 ? -32.479 16.287 12.750 1.00 42.09 92 ALA A O 1
#

Foldseek 3Di:
DVVVCVVPVPVPPDQDQPDQDPVSLVVSQVVQQPDPDQEAEAADPDDPVVRNPDHPHHYDYDYDDDDDPDDPGDDPVRVVVVVVCVVDDPDD

pLDDT: mean 85.38, std 11.49, range [42.09, 97.31]